Protein AF-X0Y678-F1 (afdb_monomer_lite)

Organism: NCBI:txid412755

Radius of gyration: 16.8 Å; chains: 1; bounding box: 46×19×46 Å

Secondary structure (DSSP, 8-state):
-HHHHHHHHHHHHHHHHHHHHHTTTTS-HHHHHHHHHHHHHHHH----TTHHHHHHHHHHHHHHHHHHHHHHHHHHHHHHHT-

pLDDT: mean 90.23, std 9.35, range [53.28, 98.06]

InterPro domains:
  IPR003824 Undecaprenyl-diphosphatase UppP [PF02673] (12-79)
  IPR003824 Undecaprenyl-diphosphatase UppP [PTHR30622] (7-81)

Sequence (83 aa):
MQYDDFMNYLLAILLAIIQGVTEFLPVSSSGHLSLMQNFFEKVLGVEQRHRLLFGVAVHVGTLISIGLVFHGPFFAFVRTIRR

Structure (mmCIF, N/CA/C/O backbone):
data_AF-X0Y678-F1
#
_entry.id   AF-X0Y678-F1
#
loop_
_atom_site.group_PDB
_atom_site.id
_atom_site.type_symbol
_atom_site.label_atom_id
_atom_site.label_alt_id
_atom_site.label_comp_id
_atom_site.label_asym_id
_atom_site.label_entity_id
_atom_site.label_seq_id
_atom_site.pdbx_PDB_ins_code
_atom_site.Cartn_x
_atom_site.Cartn_y
_atom_site.Cartn_z
_atom_site.occupancy
_atom_site.B_iso_or_equiv
_atom_site.auth_seq_id
_atom_site.auth_comp_id
_atom_site.auth_asym_id
_atom_site.auth_atom_id
_atom_site.pdbx_PDB_model_num
ATOM 1 N N . MET A 1 1 ? -26.176 0.536 12.738 1.00 54.44 1 MET A N 1
ATOM 2 C CA . MET A 1 1 ? -26.288 -0.220 11.473 1.00 54.44 1 MET A CA 1
ATOM 3 C C . MET A 1 1 ? -25.842 0.601 10.268 1.00 54.44 1 MET A C 1
ATOM 5 O O . MET A 1 1 ? -24.797 0.270 9.747 1.00 54.44 1 MET A O 1
ATOM 9 N N . GLN A 1 2 ? -26.502 1.689 9.839 1.00 53.28 2 GLN A N 1
ATOM 10 C CA . GLN A 1 2 ? -26.035 2.433 8.640 1.00 53.28 2 GLN A CA 1
ATOM 11 C C . GLN A 1 2 ? -24.745 3.264 8.850 1.00 53.28 2 GLN A C 1
ATOM 13 O O . GLN A 1 2 ? -23.970 3.452 7.915 1.00 53.28 2 GLN A O 1
ATOM 18 N N . TYR A 1 3 ? -24.487 3.747 10.072 1.00 57.06 3 TYR A N 1
ATOM 19 C CA . TYR A 1 3 ? -23.269 4.510 10.398 1.00 57.06 3 TYR A CA 1
ATOM 20 C C . TYR A 1 3 ? -22.002 3.645 10.461 1.00 57.06 3 TYR A C 1
ATOM 22 O O . TYR A 1 3 ? -20.908 4.145 10.198 1.00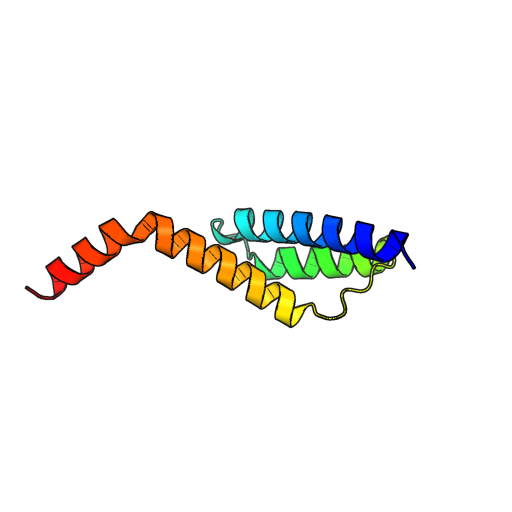 57.06 3 TYR A O 1
ATOM 30 N N . ASP A 1 4 ? -22.153 2.357 10.768 1.00 69.25 4 ASP A N 1
ATOM 31 C CA . ASP A 1 4 ? -21.033 1.429 10.933 1.00 69.25 4 ASP A CA 1
ATOM 32 C C . ASP A 1 4 ? -20.374 1.148 9.577 1.00 69.25 4 ASP A C 1
ATOM 34 O O . ASP A 1 4 ? -19.152 1.183 9.455 1.00 69.25 4 ASP A O 1
ATOM 38 N N . ASP A 1 5 ? -21.176 0.977 8.522 1.00 79.19 5 ASP A N 1
ATOM 39 C CA . ASP A 1 5 ? -20.679 0.735 7.165 1.00 79.19 5 ASP A CA 1
ATOM 40 C C . ASP A 1 5 ? -19.920 1.940 6.605 1.00 79.19 5 ASP A C 1
ATOM 42 O O . ASP A 1 5 ? -18.821 1.788 6.074 1.00 79.19 5 ASP A O 1
ATOM 46 N N . PHE A 1 6 ? -20.459 3.153 6.765 1.00 85.06 6 PHE A N 1
ATOM 47 C CA . PHE A 1 6 ? -19.771 4.368 6.321 1.00 85.06 6 PHE A CA 1
ATOM 48 C C . PHE A 1 6 ? -18.405 4.523 7.002 1.00 85.06 6 PHE A C 1
ATOM 50 O O . PHE A 1 6 ? -17.403 4.790 6.334 1.00 85.06 6 PHE A O 1
ATOM 57 N N . MET A 1 7 ? -18.350 4.298 8.318 1.00 83.12 7 MET A N 1
ATOM 58 C CA . MET A 1 7 ? -17.102 4.366 9.072 1.00 83.12 7 MET A CA 1
ATOM 59 C C . MET A 1 7 ? -16.121 3.263 8.655 1.00 83.12 7 MET A C 1
ATOM 61 O O . MET A 1 7 ? -14.928 3.525 8.515 1.00 83.12 7 MET A O 1
ATOM 65 N N . ASN A 1 8 ? -16.618 2.056 8.370 1.00 86.31 8 ASN A N 1
ATOM 66 C CA . ASN A 1 8 ? -15.818 0.952 7.842 1.00 86.31 8 ASN A CA 1
ATOM 67 C C . ASN A 1 8 ? -15.195 1.277 6.479 1.00 86.31 8 ASN A C 1
ATOM 69 O O . ASN A 1 8 ? -14.007 1.022 6.280 1.00 86.31 8 ASN A O 1
ATOM 73 N N . TYR A 1 9 ? -15.951 1.870 5.549 1.00 88.88 9 TYR A N 1
ATOM 74 C CA . TYR A 1 9 ? -15.413 2.273 4.246 1.00 88.88 9 TYR A CA 1
ATOM 75 C C . TYR A 1 9 ? -14.376 3.386 4.374 1.00 88.88 9 TYR A C 1
ATOM 77 O O . TYR A 1 9 ? -13.318 3.312 3.748 1.00 88.88 9 TYR A O 1
ATOM 85 N N . LEU A 1 10 ? -14.639 4.389 5.215 1.00 90.75 10 LEU A N 1
ATOM 86 C CA . LEU A 1 10 ? -13.682 5.460 5.484 1.00 90.75 10 LEU A CA 1
ATOM 87 C C . LEU A 1 10 ? -12.373 4.902 6.058 1.00 90.75 10 LEU A C 1
ATOM 89 O O . LEU A 1 10 ? -11.283 5.268 5.614 1.00 90.75 10 LEU A O 1
ATOM 93 N N . LEU A 1 11 ? -12.485 3.965 7.001 1.00 90.81 11 LEU A N 1
ATOM 94 C CA . LEU A 1 11 ? -11.346 3.292 7.605 1.00 90.81 11 LEU A CA 1
ATOM 95 C C . LEU A 1 11 ? -10.579 2.438 6.595 1.00 90.81 11 LEU A C 1
ATOM 97 O O . LEU A 1 11 ? -9.352 2.467 6.572 1.00 90.81 11 LEU A O 1
ATOM 101 N N . ALA A 1 12 ? -11.290 1.707 5.737 1.00 91.75 12 ALA A N 1
ATOM 102 C CA . ALA A 1 12 ? -10.692 0.917 4.670 1.00 91.75 12 ALA A CA 1
ATOM 103 C C . ALA A 1 12 ? -9.891 1.798 3.698 1.00 91.75 12 ALA A C 1
ATOM 105 O O . ALA A 1 12 ? -8.766 1.443 3.351 1.00 91.75 12 ALA A O 1
ATOM 106 N N . ILE A 1 13 ? -10.418 2.967 3.315 1.00 94.38 13 ILE A N 1
ATOM 107 C CA . ILE A 1 13 ? -9.703 3.936 2.469 1.00 94.38 13 ILE A CA 1
ATOM 108 C C . ILE A 1 13 ? -8.441 4.440 3.178 1.00 94.38 13 ILE A C 1
ATOM 110 O O . ILE A 1 13 ? -7.361 4.420 2.590 1.00 94.38 13 ILE A O 1
ATOM 114 N N . LEU A 1 14 ? -8.548 4.843 4.448 1.00 94.44 14 LEU A N 1
ATOM 115 C CA . LEU A 1 14 ? -7.405 5.324 5.227 1.00 94.44 14 LEU A CA 1
ATOM 116 C C . LEU A 1 14 ? -6.306 4.257 5.352 1.00 94.44 14 LEU A C 1
ATOM 118 O O . LEU A 1 14 ? -5.134 4.537 5.105 1.00 94.44 14 LEU A O 1
ATOM 122 N N . LEU A 1 15 ? -6.681 3.024 5.697 1.00 94.69 15 LEU A N 1
ATOM 123 C CA . LEU A 1 15 ? -5.755 1.898 5.811 1.00 94.69 15 LEU A CA 1
ATOM 124 C C . LEU A 1 15 ? -5.120 1.534 4.461 1.00 94.69 15 LEU A C 1
ATOM 126 O O . LEU A 1 15 ? -3.933 1.216 4.419 1.00 94.69 15 LEU A O 1
ATOM 130 N N . ALA A 1 16 ? -5.870 1.619 3.358 1.00 95.69 16 ALA A N 1
ATOM 131 C CA . ALA A 1 16 ? -5.339 1.404 2.015 1.00 95.69 16 ALA A CA 1
ATOM 132 C C . ALA A 1 16 ? -4.326 2.489 1.612 1.00 95.69 16 ALA A C 1
ATOM 134 O O . ALA A 1 16 ? -3.305 2.167 1.009 1.00 95.69 16 ALA A O 1
ATOM 135 N N . ILE A 1 17 ? -4.556 3.753 1.990 1.00 96.56 17 ILE A N 1
ATOM 136 C CA . ILE A 1 17 ? -3.583 4.841 1.794 1.00 96.56 17 ILE A CA 1
ATOM 137 C C . ILE A 1 17 ? -2.314 4.576 2.610 1.00 96.56 17 ILE A C 1
ATOM 139 O O . ILE A 1 17 ? -1.213 4.678 2.073 1.00 96.56 17 ILE A O 1
ATOM 143 N N . ILE A 1 18 ? -2.453 4.197 3.885 1.00 95.62 18 ILE A N 1
ATOM 144 C CA . ILE A 1 18 ? -1.312 3.860 4.750 1.00 95.62 18 ILE A CA 1
ATOM 145 C C . ILE A 1 18 ? -0.507 2.711 4.144 1.00 95.62 18 ILE A C 1
ATOM 147 O O . ILE A 1 18 ? 0.710 2.834 4.034 1.00 95.62 18 ILE A O 1
ATOM 151 N N . GLN A 1 19 ? -1.158 1.632 3.698 1.00 96.88 19 GLN A N 1
ATOM 152 C CA . GLN A 1 19 ? -0.474 0.543 2.999 1.00 96.88 19 GLN A CA 1
ATOM 153 C C . GLN A 1 19 ? 0.235 1.060 1.745 1.00 96.88 19 GLN A C 1
ATOM 155 O O . GLN A 1 19 ? 1.418 0.803 1.563 1.00 96.88 19 GLN A O 1
ATOM 160 N N . GLY A 1 20 ? -0.468 1.815 0.898 1.00 96.19 20 GLY A N 1
ATOM 161 C CA . GLY A 1 20 ? 0.079 2.348 -0.344 1.00 96.19 20 GLY A CA 1
ATOM 162 C C . GLY A 1 20 ? 1.327 3.197 -0.127 1.00 96.19 20 GLY A C 1
ATOM 163 O O . GLY A 1 20 ? 2.274 3.072 -0.887 1.00 96.19 20 GLY A O 1
ATOM 164 N N . VAL A 1 21 ? 1.365 4.022 0.921 1.00 96.00 21 VAL A N 1
ATOM 165 C CA . VAL A 1 21 ? 2.540 4.844 1.244 1.00 96.00 21 VAL A CA 1
ATOM 166 C C . VAL A 1 21 ? 3.648 4.013 1.895 1.00 96.00 21 VAL A C 1
ATOM 168 O O . VAL A 1 21 ? 4.812 4.141 1.524 1.00 96.00 21 VAL A O 1
ATOM 171 N N . THR A 1 22 ? 3.308 3.166 2.868 1.00 96.50 22 THR A N 1
ATOM 172 C CA . THR A 1 22 ? 4.301 2.424 3.664 1.00 96.50 22 THR A CA 1
ATOM 173 C C . THR A 1 22 ? 4.921 1.243 2.930 1.00 96.50 22 THR A C 1
ATOM 175 O O . THR A 1 22 ? 6.028 0.858 3.282 1.00 96.50 22 THR A O 1
ATOM 178 N N . GLU A 1 23 ? 4.273 0.691 1.903 1.00 96.69 23 GLU A N 1
ATOM 179 C CA . GLU A 1 23 ? 4.821 -0.422 1.116 1.00 96.69 23 GLU A CA 1
ATOM 180 C C . GLU A 1 23 ? 6.093 -0.030 0.356 1.00 96.69 23 GLU A C 1
ATOM 182 O O . GLU A 1 23 ? 7.010 -0.833 0.208 1.00 96.69 23 GLU A O 1
ATOM 187 N N . PHE A 1 24 ? 6.179 1.221 -0.102 1.00 93.69 24 PHE A N 1
ATOM 188 C CA . PHE A 1 24 ? 7.352 1.723 -0.824 1.00 93.69 24 PHE A CA 1
ATOM 189 C C . PHE A 1 24 ? 8.463 2.223 0.107 1.00 93.69 24 PHE A C 1
ATOM 191 O O . PHE A 1 24 ? 9.525 2.634 -0.362 1.00 93.69 24 PHE A O 1
ATOM 198 N N . LEU A 1 25 ? 8.226 2.205 1.420 1.00 94.12 25 LEU A N 1
ATOM 199 C CA . LEU A 1 25 ? 9.155 2.671 2.439 1.00 94.12 25 LEU A CA 1
ATOM 200 C C . LEU A 1 25 ? 9.679 1.473 3.252 1.00 94.12 25 LEU A C 1
ATOM 202 O O . LEU A 1 25 ? 8.917 0.562 3.575 1.00 94.12 25 LEU A O 1
ATOM 206 N N . PRO A 1 26 ? 10.959 1.458 3.664 1.00 91.06 26 PRO A N 1
ATOM 207 C CA . PRO A 1 26 ? 11.528 0.376 4.470 1.00 91.06 26 PRO A CA 1
ATOM 208 C C . PRO A 1 26 ? 11.112 0.497 5.950 1.00 91.06 26 PRO A C 1
ATOM 210 O O . PRO A 1 26 ? 11.950 0.630 6.838 1.00 91.06 26 PRO A O 1
ATOM 213 N N . VAL A 1 27 ? 9.802 0.496 6.218 1.00 92.94 27 VAL A N 1
ATOM 214 C CA . VAL A 1 27 ? 9.203 0.786 7.537 1.00 92.94 27 VAL A CA 1
ATOM 215 C C . VAL A 1 27 ? 8.247 -0.304 8.035 1.00 92.94 27 VAL A C 1
ATOM 217 O O . VAL A 1 27 ? 7.592 -0.116 9.055 1.00 92.94 27 VAL A O 1
ATOM 220 N N . SER A 1 28 ? 8.178 -1.457 7.359 1.00 93.31 28 SER A N 1
ATOM 221 C CA . SER A 1 28 ? 7.225 -2.547 7.637 1.00 93.31 28 SER A CA 1
ATOM 222 C C . SER A 1 28 ? 5.758 -2.109 7.495 1.00 93.31 28 SER A C 1
ATOM 224 O O . SER A 1 28 ? 5.107 -1.680 8.455 1.00 93.31 28 SER A O 1
ATOM 226 N N . SER A 1 29 ? 5.219 -2.236 6.280 1.00 93.06 29 SER A N 1
ATOM 227 C CA . SER A 1 29 ? 3.826 -1.900 5.952 1.00 93.06 29 SER A CA 1
ATOM 228 C C . SER A 1 29 ? 2.817 -2.762 6.723 1.00 93.06 29 SER A C 1
ATOM 230 O O . SER A 1 29 ? 1.868 -2.240 7.309 1.00 93.06 29 SER A O 1
ATOM 232 N N . SER A 1 30 ? 3.072 -4.070 6.839 1.00 92.06 30 SER A N 1
ATOM 233 C CA . SER A 1 30 ? 2.220 -5.011 7.583 1.00 92.06 30 SER A CA 1
ATOM 234 C C . SER A 1 30 ? 2.138 -4.696 9.083 1.00 92.06 30 SER A C 1
ATOM 236 O O . SER A 1 30 ? 1.073 -4.845 9.690 1.00 92.06 30 SER A O 1
ATOM 238 N N . GLY A 1 31 ? 3.232 -4.203 9.677 1.00 92.44 31 GLY A N 1
ATOM 239 C CA . GLY A 1 31 ? 3.269 -3.751 11.067 1.00 92.44 31 GLY A CA 1
ATOM 240 C C . GLY A 1 31 ? 2.392 -2.521 11.298 1.00 92.44 31 GLY A C 1
ATOM 241 O O . GLY A 1 31 ? 1.558 -2.525 12.205 1.00 92.44 31 GLY A O 1
ATOM 242 N N . HIS A 1 32 ? 2.522 -1.502 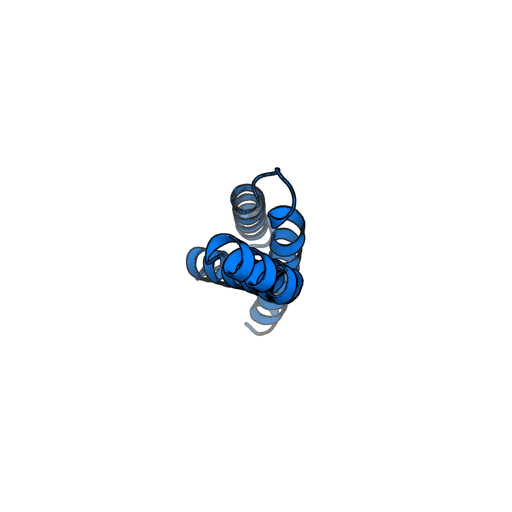10.443 1.00 93.44 32 HIS A N 1
ATOM 243 C CA . HIS A 1 32 ? 1.688 -0.298 10.501 1.00 93.44 32 HIS A CA 1
ATOM 244 C C . HIS A 1 32 ? 0.208 -0.632 10.300 1.00 93.44 32 HIS A C 1
ATOM 246 O O . HIS A 1 32 ? -0.637 -0.176 11.071 1.00 93.44 32 HIS A O 1
ATOM 252 N N . LEU A 1 33 ? -0.110 -1.478 9.318 1.00 93.06 33 LEU A N 1
ATOM 253 C CA . LEU A 1 33 ? -1.482 -1.877 9.030 1.00 93.06 33 LEU A CA 1
ATOM 254 C C . LEU A 1 33 ? -2.131 -2.617 10.212 1.00 93.06 33 LEU A C 1
ATOM 256 O O . LEU A 1 33 ? -3.240 -2.272 10.621 1.00 93.06 33 LEU A O 1
ATOM 260 N N . SER A 1 34 ? -1.425 -3.587 10.802 1.00 92.94 34 SER A N 1
ATOM 261 C CA . SER A 1 34 ? -1.900 -4.335 11.974 1.00 92.94 34 SER A CA 1
ATOM 262 C C . SER A 1 34 ? -2.063 -3.436 13.204 1.00 92.94 34 SER A C 1
ATOM 264 O O . SER A 1 34 ? -3.076 -3.509 13.905 1.00 92.94 34 SER A O 1
ATOM 266 N N . LEU A 1 35 ? -1.107 -2.533 13.452 1.00 93.38 35 LEU A N 1
ATOM 267 C CA . LEU A 1 35 ? -1.177 -1.589 14.567 1.00 93.38 35 LEU A CA 1
ATOM 268 C C . LEU A 1 35 ? -2.396 -0.670 14.447 1.00 93.38 35 LEU A C 1
ATOM 270 O O . LEU A 1 35 ? -3.123 -0.491 15.422 1.00 93.38 35 LEU A O 1
ATOM 274 N N . MET A 1 36 ? -2.645 -0.128 13.255 1.00 92.06 36 MET A N 1
ATOM 275 C CA . MET A 1 36 ? -3.783 0.753 13.004 1.00 92.06 36 MET A CA 1
ATOM 276 C C . MET A 1 36 ? -5.114 0.008 13.121 1.00 92.06 36 MET A C 1
ATOM 278 O O . MET A 1 36 ? -6.017 0.493 13.794 1.00 92.06 36 MET A O 1
ATOM 282 N N . GLN A 1 37 ? -5.233 -1.202 12.564 1.00 91.19 37 GLN A N 1
ATOM 283 C CA . GLN A 1 37 ? -6.436 -2.031 12.728 1.00 91.19 37 GLN A CA 1
ATOM 284 C C . GLN A 1 37 ? -6.744 -2.320 14.207 1.00 91.19 37 GLN A C 1
ATOM 286 O O . GLN A 1 37 ? -7.889 -2.180 14.636 1.00 91.19 37 GLN A O 1
ATOM 291 N N . ASN A 1 38 ? -5.725 -2.660 15.003 1.00 91.44 38 ASN A N 1
ATOM 292 C CA . ASN A 1 38 ? -5.878 -2.885 16.443 1.00 91.44 38 ASN A CA 1
ATOM 293 C C . ASN A 1 38 ? -6.219 -1.599 17.207 1.00 91.44 38 ASN A C 1
ATOM 295 O O . ASN A 1 38 ? -7.001 -1.634 18.155 1.00 91.44 38 ASN A O 1
ATOM 299 N N . PHE A 1 39 ? -5.638 -0.464 16.812 1.00 90.81 39 PHE A N 1
ATOM 300 C CA . PHE A 1 39 ? -5.946 0.835 17.402 1.00 90.81 39 PHE A CA 1
ATOM 301 C C . PHE A 1 39 ? -7.413 1.213 17.169 1.00 90.81 39 PHE A C 1
ATOM 303 O O . PHE A 1 39 ? -8.116 1.552 18.116 1.00 90.81 39 PHE A O 1
ATOM 310 N N . PHE A 1 40 ? -7.902 1.092 15.935 1.00 87.25 40 PHE A N 1
ATOM 311 C CA . PHE A 1 40 ? -9.275 1.454 15.592 1.00 87.25 40 PHE A CA 1
ATOM 312 C C . PHE A 1 40 ? -10.319 0.527 16.211 1.00 87.25 40 PHE A C 1
ATOM 314 O O . PHE A 1 40 ? -11.348 1.005 16.681 1.00 87.25 40 PHE A O 1
ATOM 321 N N . GLU A 1 41 ? -10.038 -0.770 16.302 1.00 87.69 41 GLU A N 1
ATOM 322 C CA . GLU A 1 41 ? -10.899 -1.695 17.040 1.00 87.69 41 GLU A CA 1
ATOM 323 C C . GLU A 1 41 ? -10.998 -1.311 18.521 1.00 87.69 41 GLU A C 1
ATOM 325 O O . GLU A 1 41 ? -12.096 -1.233 19.065 1.00 87.69 41 GLU A O 1
ATOM 330 N N . LYS A 1 42 ? -9.865 -1.019 19.174 1.00 87.38 42 LYS A N 1
ATOM 331 C CA . LYS A 1 42 ? -9.842 -0.705 20.611 1.00 87.38 42 LYS A CA 1
ATOM 332 C C . LYS A 1 42 ? -10.406 0.673 20.952 1.00 87.38 42 LYS A C 1
ATOM 334 O O . LYS A 1 42 ? -10.976 0.830 22.026 1.00 87.38 42 LYS A O 1
ATOM 339 N N . VAL A 1 43 ? -10.207 1.670 20.089 1.00 85.56 43 VAL A N 1
ATOM 340 C CA . VAL A 1 43 ? -10.566 3.072 20.368 1.00 85.56 43 VAL A CA 1
ATOM 341 C C . VAL A 1 43 ? -11.935 3.441 19.803 1.00 85.56 43 VAL A C 1
ATOM 343 O O . VAL A 1 43 ? -12.683 4.160 20.458 1.00 85.56 43 VAL A O 1
ATOM 346 N N . LEU A 1 44 ? -12.271 2.962 18.602 1.00 81.00 44 LEU A N 1
ATOM 347 C CA . LEU A 1 44 ? -13.525 3.298 17.917 1.00 81.00 44 LEU A CA 1
ATOM 348 C C . LEU A 1 44 ? -14.562 2.169 17.974 1.00 81.00 44 LEU A C 1
ATOM 350 O O . LEU A 1 44 ? -15.691 2.375 17.539 1.00 81.00 44 LEU A O 1
ATOM 354 N N . GLY A 1 45 ? -14.201 0.980 18.475 1.00 79.81 45 GLY A N 1
ATOM 355 C CA . GLY A 1 45 ? -15.097 -0.181 18.498 1.00 79.81 45 GLY A CA 1
ATOM 356 C C . GLY A 1 45 ? -15.414 -0.736 17.106 1.00 79.81 45 GLY A C 1
ATOM 357 O O . GLY A 1 45 ? -16.385 -1.470 16.944 1.00 79.81 45 GLY A O 1
ATOM 358 N N . VAL A 1 46 ? -14.628 -0.368 16.088 1.00 78.06 46 VAL A N 1
ATOM 359 C CA . VAL A 1 46 ? -14.863 -0.765 14.696 1.00 78.06 46 VAL A CA 1
ATOM 360 C C . VAL A 1 46 ? -14.201 -2.117 14.440 1.00 78.06 46 VAL A C 1
ATOM 362 O O . VAL A 1 46 ? -12.983 -2.211 14.271 1.00 78.06 46 VAL A O 1
ATOM 365 N N . GLU A 1 47 ? -15.004 -3.180 14.423 1.00 75.75 47 GLU A N 1
ATOM 366 C CA . GLU A 1 47 ? -14.512 -4.534 14.179 1.00 75.75 47 GLU A CA 1
ATOM 367 C C . GLU A 1 47 ? -14.262 -4.781 12.683 1.00 75.75 47 GLU A C 1
ATOM 369 O O . GLU A 1 47 ? -15.171 -4.848 11.855 1.00 75.75 47 GLU A O 1
ATOM 374 N N . GLN A 1 48 ? -12.996 -4.993 12.331 1.00 76.19 48 GLN A N 1
ATOM 375 C CA . GLN A 1 48 ? -12.605 -5.440 10.996 1.00 76.19 48 GLN A CA 1
ATOM 376 C C . GLN A 1 48 ? -12.763 -6.962 10.885 1.00 76.19 48 GLN A C 1
ATOM 378 O O . GLN A 1 48 ? -11.848 -7.714 11.224 1.00 76.19 48 GLN A O 1
ATOM 383 N N . ARG A 1 49 ? -13.905 -7.425 10.368 1.00 76.94 49 ARG A N 1
ATOM 384 C CA . ARG A 1 49 ? -14.226 -8.863 10.247 1.00 76.94 49 ARG A CA 1
ATOM 385 C C . ARG A 1 49 ? -13.260 -9.655 9.349 1.00 76.94 49 ARG A C 1
ATOM 387 O O . ARG A 1 49 ? -13.109 -10.859 9.512 1.00 76.94 49 ARG A O 1
ATOM 394 N N . HIS A 1 50 ? -12.592 -8.988 8.402 1.00 85.81 50 HIS A N 1
ATOM 395 C CA . HIS A 1 50 ? -11.770 -9.626 7.363 1.00 85.81 50 HIS A CA 1
ATOM 396 C C . HIS A 1 50 ? -10.348 -9.040 7.258 1.00 85.81 50 HIS A C 1
ATOM 398 O O . HIS A 1 50 ? -9.873 -8.764 6.158 1.00 85.81 50 HIS A O 1
ATOM 404 N N . ARG A 1 51 ? -9.636 -8.865 8.382 1.00 88.56 51 ARG A N 1
ATOM 405 C CA . ARG A 1 51 ? -8.290 -8.237 8.418 1.00 88.56 51 ARG A CA 1
ATOM 406 C C . ARG A 1 51 ? -7.268 -8.863 7.478 1.00 88.56 51 ARG A C 1
ATOM 408 O O . ARG A 1 51 ? -6.556 -8.138 6.791 1.00 88.56 51 ARG A O 1
ATOM 415 N N . LEU A 1 52 ? -7.201 -10.196 7.446 1.00 91.12 52 LEU A N 1
ATOM 416 C CA . LEU A 1 52 ? -6.245 -10.924 6.606 1.00 91.12 52 LEU A CA 1
ATOM 417 C C . LEU A 1 52 ? -6.544 -10.719 5.120 1.00 91.12 52 LEU A C 1
ATOM 419 O O . LEU A 1 52 ? -5.652 -10.350 4.363 1.00 91.12 52 LEU A O 1
ATOM 423 N N . LEU A 1 53 ? -7.804 -10.904 4.714 1.00 93.88 53 LEU A N 1
ATOM 424 C CA . LEU A 1 53 ? -8.224 -10.699 3.326 1.00 93.88 53 LEU A CA 1
ATOM 425 C C . LEU A 1 53 ? -8.029 -9.245 2.898 1.00 93.88 53 LEU A C 1
ATOM 427 O O . LEU A 1 53 ? -7.546 -9.002 1.798 1.00 93.88 53 LEU A O 1
ATOM 431 N N . PHE A 1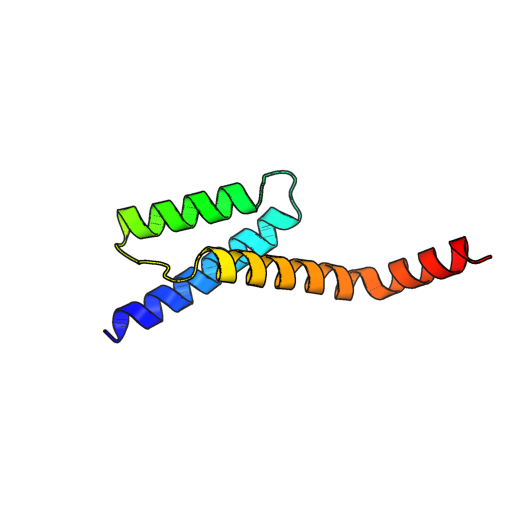 54 ? -8.342 -8.290 3.778 1.00 93.44 54 PHE A N 1
ATOM 432 C CA . PHE A 1 54 ? -8.075 -6.878 3.536 1.00 93.44 54 PHE A CA 1
ATOM 433 C C . PHE A 1 54 ? -6.578 -6.623 3.338 1.00 93.44 54 PHE A C 1
ATOM 435 O O . PHE A 1 54 ? -6.196 -6.021 2.341 1.00 93.44 54 PHE A O 1
ATOM 442 N N . GLY A 1 55 ? -5.731 -7.140 4.236 1.00 94.94 55 GLY A N 1
ATOM 443 C CA . GLY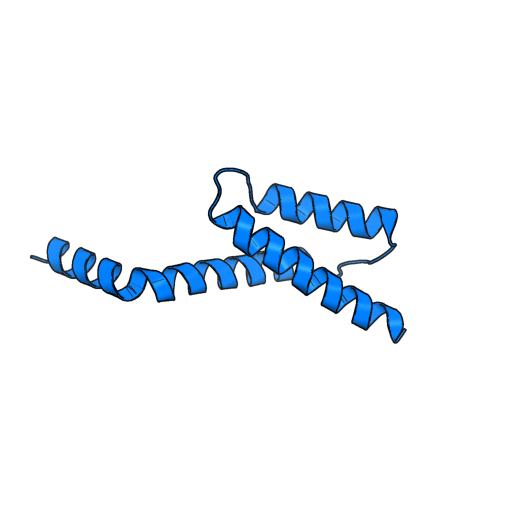 A 1 55 ? -4.273 -7.038 4.148 1.00 94.94 55 GLY A CA 1
ATOM 444 C C . GLY A 1 55 ? -3.713 -7.585 2.834 1.00 94.94 55 GLY A C 1
ATOM 445 O O . GLY A 1 55 ? -2.893 -6.930 2.193 1.00 94.94 55 GLY A O 1
ATOM 446 N N . VAL A 1 56 ? -4.199 -8.748 2.392 1.00 96.25 56 VAL A N 1
ATOM 447 C CA . VAL A 1 56 ? -3.833 -9.331 1.092 1.00 96.25 56 VAL A CA 1
ATOM 448 C C . VAL A 1 56 ? -4.326 -8.454 -0.059 1.00 96.25 56 VAL A C 1
ATOM 450 O O . VAL A 1 56 ? -3.557 -8.173 -0.973 1.00 96.25 56 VAL A O 1
ATOM 453 N N . ALA A 1 57 ? -5.572 -7.978 -0.017 1.00 96.81 57 ALA A N 1
ATOM 454 C CA . ALA A 1 57 ? -6.140 -7.143 -1.072 1.00 96.81 57 ALA A CA 1
ATOM 455 C C . ALA A 1 57 ? -5.354 -5.836 -1.268 1.00 96.81 57 ALA A C 1
ATOM 457 O O . ALA A 1 57 ? -5.063 -5.463 -2.405 1.00 96.81 57 ALA A O 1
ATOM 458 N N . VAL A 1 58 ? -4.952 -5.167 -0.182 1.00 96.75 58 VAL A N 1
ATOM 459 C CA . VAL A 1 58 ? -4.151 -3.937 -0.283 1.00 96.75 58 VAL A CA 1
ATOM 460 C C . VAL A 1 58 ? -2.721 -4.206 -0.773 1.00 96.75 58 VAL A C 1
ATOM 462 O O . VAL A 1 58 ? -2.209 -3.400 -1.546 1.00 96.75 58 VAL A O 1
ATOM 465 N N . HIS A 1 59 ? -2.111 -5.354 -0.437 1.00 96.94 59 HIS A N 1
ATOM 466 C CA . HIS A 1 59 ? -0.824 -5.776 -1.022 1.00 96.94 59 HIS A CA 1
ATOM 467 C C . HIS A 1 59 ? -0.939 -6.102 -2.515 1.00 96.94 59 HIS A C 1
ATOM 469 O O . HIS A 1 59 ? -0.051 -5.792 -3.303 1.00 96.94 59 HIS A 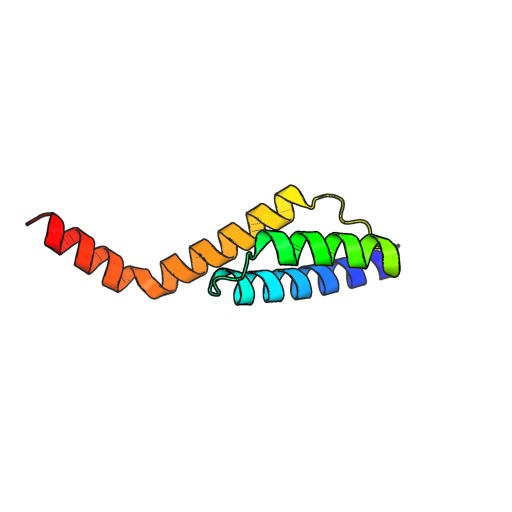O 1
ATOM 475 N N . VAL A 1 60 ? -2.044 -6.717 -2.943 1.00 98.06 60 VAL A N 1
ATOM 476 C CA . VAL A 1 60 ? -2.304 -6.922 -4.374 1.00 98.06 60 VAL A CA 1
ATOM 477 C C . VAL A 1 60 ? -2.442 -5.571 -5.079 1.00 98.06 60 VAL A C 1
ATOM 479 O O . VAL A 1 60 ? -1.899 -5.394 -6.166 1.00 98.06 60 VAL A O 1
ATOM 482 N N . GLY A 1 61 ? -3.091 -4.590 -4.446 1.00 97.31 61 GLY A N 1
ATOM 483 C CA . GLY A 1 61 ? -3.161 -3.219 -4.952 1.00 97.31 61 GLY A CA 1
ATOM 484 C C . GLY A 1 61 ? -1.781 -2.580 -5.157 1.00 97.31 61 GLY A C 1
ATOM 485 O O . GLY A 1 61 ? -1.519 -2.008 -6.218 1.00 97.31 61 GLY A O 1
ATOM 486 N N . THR A 1 62 ? -0.869 -2.712 -4.190 1.00 96.81 62 THR A N 1
ATOM 487 C CA . THR A 1 62 ? 0.498 -2.181 -4.320 1.00 96.81 62 THR A CA 1
ATOM 488 C C . THR A 1 62 ? 1.326 -2.946 -5.353 1.00 96.81 62 THR A C 1
ATOM 490 O O . THR A 1 62 ? 2.041 -2.322 -6.137 1.00 96.81 62 THR A O 1
ATOM 493 N N . LEU A 1 63 ? 1.166 -4.269 -5.451 1.00 96.94 63 LEU A N 1
ATOM 494 C CA . LEU A 1 63 ? 1.783 -5.083 -6.502 1.00 96.94 63 LEU A CA 1
ATOM 495 C C . LEU A 1 63 ? 1.323 -4.654 -7.903 1.00 96.94 63 LEU A C 1
ATOM 497 O O . LEU A 1 63 ? 2.148 -4.525 -8.808 1.00 96.94 63 LEU A O 1
ATOM 501 N N . ILE A 1 64 ? 0.023 -4.395 -8.087 1.00 97.88 64 ILE A N 1
ATOM 502 C CA . ILE A 1 64 ? -0.523 -3.881 -9.352 1.00 97.88 64 ILE A CA 1
ATOM 503 C C . ILE A 1 64 ? 0.076 -2.510 -9.671 1.00 97.88 64 ILE A C 1
ATOM 505 O O . ILE A 1 64 ? 0.480 -2.284 -10.809 1.00 97.88 64 ILE A O 1
ATOM 509 N N . SER A 1 65 ? 0.184 -1.616 -8.682 1.00 96.94 65 SER A N 1
ATOM 510 C CA . SER A 1 65 ? 0.824 -0.304 -8.854 1.00 96.94 65 SER A CA 1
ATOM 511 C C . SER A 1 65 ? 2.257 -0.438 -9.387 1.00 96.94 65 SER A C 1
ATOM 513 O O . SER A 1 65 ? 2.598 0.162 -10.409 1.00 96.94 65 SER A O 1
ATOM 515 N N . ILE A 1 66 ? 3.068 -1.311 -8.777 1.00 96.44 66 ILE A N 1
ATOM 516 C CA . ILE A 1 66 ? 4.428 -1.617 -9.251 1.00 96.44 66 ILE A CA 1
ATOM 517 C C . ILE A 1 66 ? 4.390 -2.171 -10.675 1.00 96.44 66 ILE A C 1
ATOM 519 O O . ILE A 1 66 ? 5.135 -1.701 -11.533 1.00 96.44 66 ILE A O 1
ATOM 523 N N . GLY A 1 67 ? 3.512 -3.139 -10.944 1.00 97.12 67 GLY A N 1
ATOM 524 C CA . GLY A 1 67 ? 3.365 -3.746 -12.263 1.00 97.12 67 GLY A CA 1
ATOM 525 C C . GLY A 1 67 ? 3.056 -2.717 -13.350 1.00 97.12 67 GLY A C 1
ATOM 526 O O . GLY A 1 67 ? 3.698 -2.727 -14.395 1.00 97.12 67 GLY A O 1
ATOM 527 N N . LEU A 1 68 ? 2.132 -1.787 -13.096 1.00 97.31 68 LEU A N 1
ATOM 528 C CA . LEU A 1 68 ? 1.758 -0.737 -14.045 1.00 97.31 68 LEU A CA 1
ATOM 529 C C . LEU A 1 68 ? 2.894 0.264 -14.281 1.00 97.31 68 LEU A C 1
ATOM 531 O O . LEU A 1 68 ? 3.181 0.598 -15.431 1.00 97.31 68 LEU A O 1
ATOM 535 N N . VAL A 1 69 ? 3.570 0.715 -13.222 1.00 97.06 69 VAL A N 1
ATOM 536 C CA . VAL A 1 69 ? 4.657 1.703 -13.331 1.00 97.06 69 VAL A CA 1
ATOM 537 C C . VAL A 1 69 ? 5.904 1.095 -13.983 1.00 97.06 69 VAL A C 1
ATOM 539 O O . VAL A 1 69 ? 6.526 1.723 -14.839 1.00 97.06 69 VAL A O 1
ATOM 542 N N . PHE A 1 70 ? 6.253 -0.144 -13.633 1.00 96.69 70 PHE A N 1
ATOM 543 C CA . PHE A 1 70 ? 7.494 -0.789 -14.067 1.00 96.69 70 PHE A CA 1
ATOM 544 C C . PHE A 1 70 ? 7.338 -1.744 -15.259 1.00 96.69 70 PHE A C 1
ATOM 546 O O . PHE A 1 70 ? 8.341 -2.329 -15.665 1.00 96.69 70 PHE A O 1
ATOM 553 N N . HIS A 1 71 ? 6.155 -1.882 -15.879 1.00 96.00 71 HIS A N 1
ATOM 554 C CA . HIS A 1 71 ? 5.953 -2.824 -16.996 1.00 96.00 71 HIS A CA 1
ATOM 555 C C . HIS A 1 71 ? 6.985 -2.641 -18.127 1.00 96.00 71 HIS A C 1
ATOM 557 O O . HIS A 1 71 ? 7.598 -3.609 -18.577 1.00 96.00 71 HIS A O 1
ATOM 563 N N . GLY A 1 72 ? 7.224 -1.403 -18.572 1.00 95.94 72 GLY A N 1
ATOM 564 C CA . GLY A 1 72 ? 8.157 -1.089 -19.658 1.00 95.94 72 GLY A CA 1
ATOM 565 C C . GLY A 1 72 ? 9.606 -1.476 -19.330 1.00 95.94 72 GLY A C 1
ATOM 566 O O . GLY A 1 72 ? 10.181 -2.306 -20.047 1.00 95.94 72 GLY A O 1
ATOM 567 N N . PRO A 1 73 ? 10.192 -0.926 -18.246 1.00 95.06 73 PRO A N 1
ATOM 568 C CA . PRO A 1 73 ? 11.522 -1.305 -17.768 1.00 95.06 73 PRO A CA 1
ATOM 569 C C . PRO A 1 73 ? 11.668 -2.809 -17.519 1.00 95.06 73 PRO A C 1
ATOM 571 O O . PRO A 1 73 ? 12.678 -3.396 -17.902 1.00 95.06 73 PRO A O 1
ATOM 574 N N . PHE A 1 74 ? 10.644 -3.448 -16.950 1.00 94.31 74 PHE A N 1
ATOM 575 C CA . PHE A 1 74 ? 10.630 -4.883 -16.689 1.00 94.31 74 PHE A CA 1
ATOM 576 C C . PHE A 1 74 ? 10.766 -5.697 -17.981 1.00 94.31 74 PHE A C 1
ATOM 578 O O . PHE A 1 74 ? 11.662 -6.533 -18.097 1.00 94.31 74 PHE A O 1
ATOM 585 N N . PHE A 1 75 ? 9.945 -5.424 -19.000 1.00 95.25 75 PHE A N 1
ATOM 586 C CA . PHE A 1 75 ? 10.054 -6.138 -20.276 1.00 95.25 75 PHE A CA 1
ATOM 587 C C . PHE A 1 75 ? 11.348 -5.817 -21.027 1.00 95.25 75 PHE A C 1
ATOM 589 O O . PHE A 1 75 ? 11.873 -6.683 -21.730 1.00 95.25 75 PHE A O 1
ATOM 596 N N . ALA A 1 76 ? 11.878 -4.598 -20.898 1.00 95.75 76 ALA A N 1
ATOM 597 C CA . ALA A 1 76 ? 13.188 -4.258 -21.444 1.00 95.75 76 ALA A CA 1
ATOM 598 C C . ALA A 1 76 ? 14.294 -5.104 -20.799 1.00 95.75 76 ALA A C 1
ATOM 600 O O . ALA A 1 76 ? 15.072 -5.730 -21.515 1.00 95.75 76 ALA A O 1
ATOM 601 N N . PHE A 1 77 ? 14.298 -5.204 -19.470 1.00 94.75 77 PHE A N 1
ATOM 602 C CA . PHE A 1 77 ? 15.234 -6.027 -18.710 1.00 94.75 77 PHE A CA 1
ATOM 603 C C . PHE A 1 77 ? 15.154 -7.515 -19.086 1.00 94.75 77 PHE A C 1
ATOM 605 O O . PHE A 1 77 ? 16.174 -8.127 -19.406 1.00 94.75 77 PHE A O 1
ATOM 612 N N . VAL A 1 78 ? 13.944 -8.083 -19.148 1.00 95.50 78 VAL A N 1
ATOM 613 C CA . VAL A 1 78 ? 13.726 -9.490 -19.538 1.00 95.50 78 VAL A CA 1
ATOM 614 C C . VAL A 1 78 ? 14.255 -9.775 -20.948 1.00 95.50 78 VAL A C 1
ATOM 616 O O . VAL A 1 78 ? 14.867 -10.816 -21.184 1.00 95.50 78 VAL A O 1
ATOM 619 N N . ARG A 1 79 ? 14.055 -8.851 -21.898 1.00 95.19 79 ARG A N 1
ATOM 620 C CA . ARG A 1 79 ? 14.587 -8.993 -23.263 1.00 95.19 79 ARG A CA 1
ATOM 621 C C . ARG A 1 79 ? 16.113 -8.947 -23.307 1.00 95.19 79 ARG A C 1
ATOM 623 O O . ARG A 1 79 ? 16.687 -9.638 -24.141 1.00 95.19 79 ARG A O 1
ATOM 630 N N . THR A 1 80 ? 16.749 -8.161 -22.439 1.00 95.56 80 THR A N 1
ATOM 631 C CA . THR A 1 80 ? 18.213 -8.083 -22.345 1.00 95.56 80 THR A CA 1
ATOM 632 C C . THR A 1 80 ? 18.816 -9.387 -21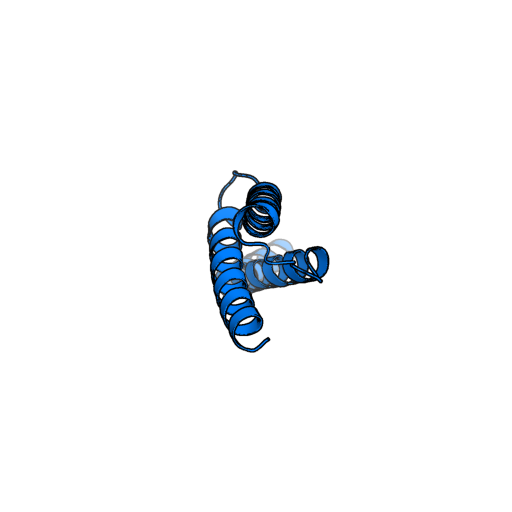.832 1.00 95.56 80 THR A C 1
ATOM 634 O O . THR A 1 80 ? 19.781 -9.850 -22.416 1.00 95.56 80 THR A O 1
ATOM 637 N N . ILE A 1 81 ? 18.230 -10.014 -20.805 1.00 93.81 81 ILE A N 1
ATOM 638 C CA . ILE A 1 81 ? 18.728 -11.295 -20.257 1.00 93.81 81 ILE A CA 1
ATOM 639 C C . ILE A 1 81 ? 18.572 -12.454 -21.246 1.00 93.81 81 ILE A C 1
ATOM 641 O O . ILE A 1 81 ? 19.338 -13.409 -21.221 1.00 93.81 81 ILE A O 1
ATOM 645 N N . ARG A 1 82 ? 17.546 -12.403 -22.100 1.00 88.38 82 ARG A N 1
ATOM 646 C CA . ARG A 1 82 ? 17.260 -13.470 -23.065 1.00 88.38 82 ARG A CA 1
ATOM 647 C C . ARG A 1 82 ? 18.214 -13.476 -24.275 1.00 88.38 82 ARG A C 1
ATOM 649 O O . ARG A 1 82 ? 18.145 -14.411 -25.071 1.00 88.38 82 ARG A O 1
ATOM 656 N N . ARG A 1 83 ? 19.036 -12.440 -24.452 1.00 70.69 83 ARG A N 1
ATOM 657 C CA . ARG A 1 83 ? 20.063 -12.362 -25.502 1.00 70.69 83 ARG A CA 1
ATOM 658 C C . ARG A 1 83 ? 21.389 -12.892 -24.986 1.00 70.69 83 ARG A C 1
ATOM 660 O O . ARG A 1 83 ? 22.061 -13.565 -25.793 1.00 70.69 83 ARG A O 1
#

Foldseek 3Di:
DVVLVVVVVVLLVVLLVLLLVCVVPPPDNVVVSVVSQVVCCVPVVRDDPCSPVSVVVSVVVNVVVCCVVCVVVVVVVVVVVVD